Protein AF-A0AA95I7W9-F1 (afdb_monomer_lite)

Structure (mmCIF, N/CA/C/O backbone):
data_AF-A0AA95I7W9-F1
#
_entry.id   AF-A0AA95I7W9-F1
#
loop_
_atom_site.group_PDB
_atom_site.id
_atom_site.type_symbol
_atom_site.label_atom_id
_atom_site.label_alt_id
_atom_site.label_comp_id
_atom_site.label_asym_id
_atom_site.label_entity_id
_atom_site.label_seq_id
_atom_site.pdbx_PDB_ins_code
_atom_site.Cartn_x
_atom_site.Cartn_y
_atom_site.Cartn_z
_atom_site.occupancy
_atom_site.B_iso_or_equiv
_atom_site.auth_seq_id
_atom_site.auth_comp_id
_atom_site.auth_asym_id
_atom_site.auth_atom_id
_atom_site.pdbx_PDB_model_num
ATOM 1 N N . MET A 1 1 ? -10.169 4.568 3.585 1.00 57.38 1 MET A N 1
ATOM 2 C CA . MET A 1 1 ? -10.316 3.339 2.768 1.00 57.38 1 MET A CA 1
ATOM 3 C C . MET A 1 1 ? -10.538 3.648 1.281 1.00 57.38 1 MET A C 1
ATOM 5 O O . MET A 1 1 ? -9.932 3.008 0.435 1.00 57.38 1 MET A O 1
ATOM 9 N N . THR A 1 2 ? -11.322 4.680 0.950 1.00 59.81 2 THR A N 1
ATOM 10 C CA . THR A 1 2 ? -11.798 5.000 -0.412 1.00 59.81 2 THR A CA 1
ATOM 11 C C . THR A 1 2 ? -10.745 5.468 -1.423 1.00 59.81 2 THR A C 1
ATOM 13 O O . THR A 1 2 ? -10.911 5.196 -2.606 1.00 59.81 2 THR A O 1
ATOM 16 N N . VAL A 1 3 ? -9.672 6.152 -1.004 1.00 68.81 3 VAL A N 1
ATOM 17 C CA . VAL A 1 3 ? -8.667 6.695 -1.947 1.00 68.81 3 VAL A CA 1
ATOM 18 C C . VAL A 1 3 ? -7.692 5.614 -2.432 1.00 68.81 3 VAL A C 1
ATOM 20 O O . VAL A 1 3 ? -7.448 5.512 -3.628 1.00 68.81 3 VAL A O 1
ATOM 23 N N . GLY A 1 4 ? -7.193 4.757 -1.532 1.00 71.19 4 GLY A N 1
ATOM 24 C CA . GLY A 1 4 ? -6.242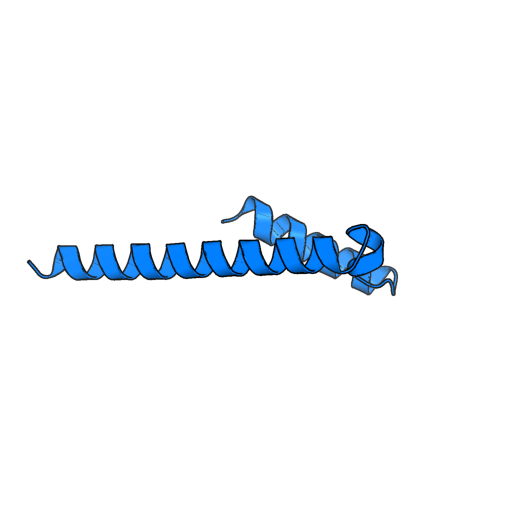 3.693 -1.888 1.00 71.19 4 GLY A CA 1
ATOM 25 C C . GLY A 1 4 ? -6.859 2.596 -2.759 1.00 71.19 4 GLY A C 1
ATOM 26 O O . GLY A 1 4 ? -6.280 2.214 -3.768 1.00 71.19 4 GLY A O 1
ATOM 27 N N . ALA A 1 5 ? -8.076 2.151 -2.428 1.00 76.00 5 ALA A N 1
ATOM 28 C CA . ALA A 1 5 ? -8.769 1.119 -3.201 1.00 76.00 5 ALA A CA 1
ATOM 29 C C . ALA A 1 5 ? -9.142 1.590 -4.618 1.00 76.00 5 ALA A C 1
ATOM 31 O O . ALA A 1 5 ? -9.017 0.822 -5.565 1.00 76.00 5 ALA A O 1
ATOM 32 N N . LYS A 1 6 ? -9.543 2.861 -4.788 1.00 81.50 6 LYS A N 1
ATOM 33 C CA . LYS A 1 6 ? -9.804 3.440 -6.119 1.00 81.50 6 LYS A CA 1
ATOM 34 C C . LYS A 1 6 ? -8.547 3.516 -6.978 1.00 81.50 6 LYS A C 1
ATOM 36 O O . LYS A 1 6 ? -8.619 3.231 -8.166 1.00 81.50 6 LYS A O 1
ATOM 41 N N . LEU A 1 7 ? -7.413 3.894 -6.387 1.00 81.00 7 LEU A N 1
ATOM 42 C CA . LEU A 1 7 ? -6.143 3.965 -7.108 1.00 81.00 7 LEU A CA 1
ATOM 43 C C . LEU A 1 7 ? -5.695 2.570 -7.567 1.00 81.00 7 LEU A C 1
ATOM 45 O O . LEU A 1 7 ? -5.332 2.390 -8.725 1.00 81.00 7 LEU A O 1
ATOM 49 N N . PHE A 1 8 ? -5.809 1.581 -6.678 1.00 82.19 8 PHE A N 1
ATOM 50 C CA . PHE A 1 8 ? -5.491 0.188 -6.976 1.00 82.19 8 PHE A CA 1
ATOM 51 C C . PHE A 1 8 ? -6.413 -0.398 -8.060 1.00 82.19 8 PHE A C 1
ATOM 53 O O . PHE A 1 8 ? -5.953 -1.058 -8.987 1.00 82.19 8 PHE A O 1
ATOM 60 N N . TRP A 1 9 ? -7.712 -0.095 -7.994 1.00 83.69 9 TRP A N 1
ATOM 61 C CA . TRP A 1 9 ? -8.689 -0.520 -8.998 1.00 83.69 9 TRP A CA 1
ATOM 62 C C . TRP A 1 9 ? -8.429 0.102 -10.376 1.00 83.69 9 TRP A C 1
ATOM 64 O O . TRP A 1 9 ? -8.421 -0.604 -11.380 1.00 83.69 9 TRP A O 1
ATOM 74 N N . ASN A 1 10 ? -8.154 1.409 -10.428 1.00 87.75 10 ASN A N 1
ATOM 75 C CA . ASN A 1 10 ? -7.818 2.089 -11.681 1.00 87.75 10 ASN A CA 1
ATOM 76 C C . ASN A 1 10 ? -6.518 1.555 -12.295 1.00 87.75 10 ASN A C 1
ATOM 78 O O . ASN A 1 10 ? -6.423 1.447 -13.513 1.00 87.75 10 ASN A O 1
ATOM 82 N N . MET A 1 11 ? -5.534 1.194 -11.467 1.00 85.44 11 MET A N 1
ATOM 83 C CA . MET A 1 11 ? -4.319 0.530 -11.935 1.00 85.44 11 MET A CA 1
ATOM 84 C C . MET A 1 11 ? -4.625 -0.848 -12.526 1.00 85.44 11 MET A C 1
ATOM 86 O O . MET A 1 11 ? -4.091 -1.172 -13.578 1.00 85.44 11 MET A O 1
ATOM 90 N N . GLY A 1 12 ? -5.509 -1.632 -11.902 1.00 84.56 12 GLY A N 1
ATOM 91 C CA . GLY A 1 12 ? -5.958 -2.913 -12.453 1.00 84.56 12 GLY A CA 1
ATOM 92 C C . GLY A 1 12 ? -6.587 -2.768 -13.840 1.00 84.56 12 GLY A C 1
ATOM 93 O O . GLY A 1 12 ? -6.193 -3.482 -14.755 1.00 84.56 12 GLY A O 1
ATOM 94 N N . ILE A 1 13 ? -7.490 -1.794 -14.011 1.00 86.44 13 ILE A N 1
ATOM 95 C CA . ILE A 1 13 ? -8.106 -1.485 -15.313 1.00 86.44 13 ILE A CA 1
ATOM 96 C C . ILE A 1 13 ? -7.042 -1.084 -16.341 1.00 86.44 13 ILE A C 1
ATOM 98 O O . ILE A 1 13 ? -7.039 -1.596 -17.454 1.00 86.44 13 ILE A O 1
ATOM 102 N N . PHE A 1 14 ? -6.115 -0.200 -15.967 1.00 87.12 14 PHE A N 1
ATOM 103 C CA . PHE A 1 14 ? -5.038 0.232 -16.857 1.00 87.12 14 PHE A CA 1
ATOM 104 C C . PHE A 1 14 ? -4.180 -0.955 -17.314 1.00 87.12 14 PHE A C 1
ATOM 106 O O . PHE A 1 14 ? -3.903 -1.136 -18.492 1.00 87.12 14 PHE A O 1
ATOM 113 N N . VAL A 1 15 ? -3.762 -1.800 -16.382 1.00 87.62 15 VAL A N 1
ATOM 114 C CA . VAL A 1 15 ? -2.902 -2.944 -16.681 1.00 87.62 15 VAL A CA 1
ATOM 115 C C . VAL A 1 15 ? -3.603 -3.957 -17.594 1.00 87.62 15 VAL A C 1
ATOM 117 O O . VAL A 1 15 ? -2.963 -4.472 -18.510 1.00 87.62 15 VAL A O 1
ATOM 120 N N . ASP A 1 16 ? -4.895 -4.203 -17.370 1.00 86.12 16 ASP A N 1
ATOM 121 C CA . ASP A 1 16 ? -5.730 -5.077 -18.202 1.00 86.12 16 ASP A CA 1
ATOM 122 C C . ASP A 1 16 ? -5.853 -4.543 -19.639 1.00 86.12 16 ASP A C 1
ATOM 124 O O . ASP A 1 16 ? -5.613 -5.268 -20.603 1.00 86.12 16 ASP A O 1
ATOM 128 N N . GLU A 1 17 ? -6.117 -3.243 -19.789 1.00 89.69 17 GLU A N 1
ATOM 129 C CA . GLU A 1 17 ? -6.325 -2.603 -21.092 1.00 89.69 17 GLU A CA 1
ATOM 130 C C . GLU A 1 17 ? -5.043 -2.518 -21.938 1.00 89.69 17 GLU A C 1
ATOM 132 O O . GLU A 1 17 ? -5.088 -2.657 -23.162 1.00 89.69 17 GLU A O 1
ATOM 137 N N . TYR A 1 18 ? -3.884 -2.342 -21.299 1.00 85.81 18 TYR A N 1
ATOM 138 C CA . TYR A 1 18 ? -2.588 -2.275 -21.984 1.00 85.81 18 TYR A CA 1
ATOM 139 C C . TYR A 1 18 ? -1.840 -3.622 -22.031 1.00 85.81 18 TYR A C 1
ATOM 141 O O . TYR A 1 18 ? -0.733 -3.678 -22.571 1.00 85.81 18 TYR A O 1
ATOM 149 N N . GLY A 1 19 ? -2.408 -4.706 -21.482 1.00 84.69 19 GLY A N 1
ATOM 150 C CA . GLY A 1 19 ? -1.761 -6.025 -21.423 1.00 84.69 19 GLY A CA 1
ATOM 151 C C . GLY A 1 19 ? -0.430 -6.020 -20.660 1.00 84.69 19 GLY A C 1
ATOM 152 O O . GLY A 1 19 ? 0.478 -6.794 -20.972 1.00 84.69 19 GLY A O 1
ATOM 153 N N . LEU A 1 20 ? -0.283 -5.103 -19.702 1.00 81.62 20 LEU A N 1
ATOM 154 C CA . LEU A 1 20 ? 0.933 -4.942 -18.909 1.00 81.62 20 LEU A CA 1
ATOM 155 C C . LEU A 1 20 ? 0.876 -5.839 -17.669 1.00 81.62 20 LEU A C 1
ATOM 157 O O . LEU A 1 20 ? -0.144 -6.450 -17.366 1.00 81.62 20 LEU A O 1
ATOM 161 N N . SER A 1 21 ? 1.974 -5.926 -16.919 1.00 80.62 21 SER A N 1
ATOM 162 C CA . SER A 1 21 ? 1.913 -6.428 -15.547 1.00 80.62 21 SER A CA 1
ATOM 163 C C . SER A 1 21 ? 1.749 -5.251 -14.577 1.00 80.62 21 SER A C 1
ATOM 165 O O . SER A 1 21 ? 2.355 -4.192 -14.786 1.00 80.62 21 SER A O 1
ATOM 167 N N . PRO A 1 22 ? 0.998 -5.414 -13.471 1.00 78.62 22 PRO A N 1
ATOM 168 C CA . PRO A 1 22 ? 0.886 -4.373 -12.449 1.00 78.62 22 PRO A CA 1
ATOM 169 C C . PRO A 1 22 ? 2.245 -3.986 -11.860 1.00 78.62 22 PRO A C 1
ATOM 171 O O . PRO A 1 22 ? 2.459 -2.847 -11.457 1.00 78.62 22 PRO A O 1
ATOM 174 N N . SER A 1 23 ? 3.189 -4.928 -11.851 1.00 79.50 23 SER A N 1
ATOM 175 C CA . SER A 1 23 ? 4.549 -4.719 -11.371 1.00 79.50 23 SER A CA 1
ATOM 176 C C . SER A 1 23 ? 5.358 -3.748 -12.226 1.00 79.50 23 SER A C 1
ATOM 178 O O . SER A 1 23 ? 6.175 -3.022 -11.675 1.00 79.50 23 SER A O 1
ATOM 180 N N . ILE A 1 24 ? 5.114 -3.646 -13.535 1.00 80.25 24 ILE A N 1
ATOM 181 C CA . ILE A 1 24 ? 5.793 -2.656 -14.389 1.00 80.25 24 ILE A CA 1
ATOM 182 C C . ILE A 1 24 ? 5.319 -1.238 -14.053 1.00 80.25 24 ILE A C 1
ATOM 184 O O . ILE A 1 24 ? 6.130 -0.320 -13.952 1.00 80.25 24 ILE A O 1
ATOM 188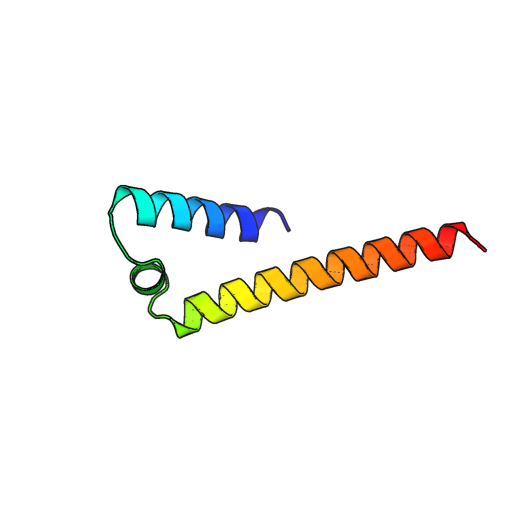 N N . VAL A 1 25 ? 4.014 -1.069 -13.826 1.00 78.62 25 VAL A N 1
ATOM 189 C CA . VAL A 1 25 ? 3.403 0.232 -13.511 1.00 78.62 25 VAL A CA 1
ATOM 190 C C . VAL A 1 25 ? 3.809 0.713 -12.118 1.00 78.62 25 VAL A C 1
ATOM 192 O O . VAL A 1 25 ? 4.102 1.892 -11.935 1.00 78.62 25 VAL A O 1
ATOM 195 N N . ASN A 1 26 ? 3.884 -0.205 -11.151 1.00 76.12 26 ASN A N 1
ATOM 196 C CA . ASN A 1 26 ? 4.247 0.114 -9.770 1.00 76.12 26 ASN A CA 1
ATOM 197 C C . ASN A 1 26 ? 5.764 0.203 -9.521 1.00 76.12 26 ASN A C 1
ATOM 199 O O . ASN A 1 26 ? 6.186 0.400 -8.385 1.00 76.12 26 ASN A O 1
ATOM 203 N N . GLY A 1 27 ? 6.599 0.068 -10.558 1.00 81.81 27 GLY A N 1
ATOM 204 C CA . GLY A 1 27 ? 8.059 0.162 -10.435 1.00 81.81 27 GLY A CA 1
ATOM 205 C C . GLY A 1 27 ? 8.730 -1.076 -9.823 1.00 81.81 27 GLY A C 1
ATOM 206 O O . GLY A 1 27 ? 9.835 -0.983 -9.291 1.00 81.81 27 GLY A O 1
ATOM 207 N N . GLY A 1 28 ? 8.068 -2.231 -9.883 1.00 87.25 28 GLY A N 1
ATOM 208 C CA . GLY A 1 28 ? 8.559 -3.545 -9.471 1.00 87.25 28 GLY A CA 1
ATOM 209 C C . GLY A 1 28 ? 7.563 -4.326 -8.606 1.00 87.25 28 GLY A C 1
ATOM 210 O O . GLY A 1 28 ? 6.607 -3.776 -8.056 1.00 87.25 28 GLY A O 1
ATOM 211 N N . ASP A 1 29 ? 7.824 -5.624 -8.429 1.00 82.19 29 ASP A N 1
ATOM 212 C CA . ASP A 1 29 ? 6.997 -6.509 -7.590 1.00 82.19 29 ASP A CA 1
ATOM 213 C C . ASP A 1 29 ? 7.025 -6.114 -6.105 1.00 82.19 29 ASP A C 1
ATOM 215 O O . ASP A 1 29 ? 6.052 -6.321 -5.383 1.00 82.19 29 ASP A O 1
ATOM 219 N N . PHE A 1 30 ? 8.117 -5.494 -5.644 1.00 83.94 30 PHE A N 1
ATOM 220 C CA . PHE A 1 30 ? 8.259 -5.053 -4.255 1.00 83.94 30 PHE A CA 1
ATOM 221 C C . PHE A 1 30 ? 7.218 -3.990 -3.873 1.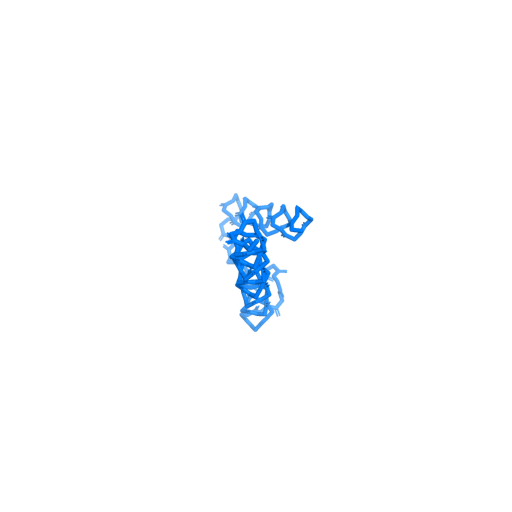00 83.94 30 PHE A C 1
ATOM 223 O O . PHE A 1 30 ? 6.548 -4.113 -2.848 1.00 83.94 30 PHE A O 1
ATOM 230 N N . TRP A 1 31 ? 7.046 -2.966 -4.712 1.00 81.25 31 TRP A N 1
ATOM 231 C CA . TRP A 1 31 ? 6.076 -1.893 -4.477 1.00 81.25 31 TRP A CA 1
ATOM 232 C C . TRP A 1 31 ? 4.638 -2.394 -4.596 1.00 81.25 31 TRP A C 1
ATOM 234 O O . TRP A 1 31 ? 3.794 -2.047 -3.773 1.00 81.25 31 TRP A O 1
ATOM 244 N N . LEU A 1 32 ? 4.372 -3.286 -5.555 1.00 83.69 32 LEU A N 1
ATOM 245 C CA . LEU A 1 32 ? 3.082 -3.965 -5.676 1.00 83.69 32 LEU A CA 1
ATOM 246 C C . LEU A 1 32 ? 2.723 -4.759 -4.408 1.00 83.69 32 LEU A C 1
ATOM 248 O O . LEU A 1 32 ? 1.589 -4.688 -3.932 1.00 83.69 32 LEU A O 1
ATOM 252 N N . LEU A 1 33 ? 3.690 -5.480 -3.834 1.00 85.44 33 LEU A N 1
ATOM 253 C CA . LEU A 1 33 ? 3.493 -6.253 -2.609 1.00 85.44 33 LEU A CA 1
ATOM 254 C C . LEU A 1 33 ? 3.250 -5.337 -1.399 1.00 85.44 33 LEU A C 1
ATOM 256 O O . LEU A 1 33 ? 2.386 -5.637 -0.576 1.00 85.44 33 LEU A O 1
ATOM 260 N N . MET A 1 34 ? 3.942 -4.195 -1.310 1.00 86.56 34 MET A N 1
ATOM 261 C CA . MET A 1 34 ? 3.696 -3.181 -0.273 1.00 86.56 34 MET A CA 1
ATOM 262 C C . MET A 1 34 ? 2.286 -2.580 -0.352 1.00 86.56 34 MET A C 1
ATOM 264 O O . MET A 1 34 ? 1.646 -2.407 0.689 1.00 86.56 34 MET A O 1
ATOM 268 N N . ASP A 1 35 ? 1.767 -2.309 -1.553 1.00 85.62 35 ASP A N 1
ATOM 269 C CA . ASP A 1 35 ? 0.386 -1.836 -1.724 1.00 85.62 35 ASP A CA 1
ATOM 270 C C . ASP A 1 35 ? -0.645 -2.896 -1.305 1.00 85.62 35 ASP A C 1
ATOM 272 O O . ASP A 1 35 ? -1.595 -2.586 -0.579 1.00 85.62 35 ASP A O 1
ATOM 276 N N . TRP A 1 36 ? -0.426 -4.162 -1.668 1.00 83.50 36 TRP A N 1
ATOM 277 C CA . TRP A 1 36 ? -1.253 -5.282 -1.202 1.00 83.50 36 TRP A CA 1
ATOM 278 C C . TRP A 1 36 ? -1.220 -5.442 0.321 1.00 83.50 36 TRP A C 1
ATOM 280 O O . TRP A 1 36 ? -2.268 -5.587 0.956 1.00 83.50 36 TRP A O 1
ATOM 290 N N . LEU A 1 37 ? -0.030 -5.367 0.923 1.00 90.00 37 LEU A N 1
ATOM 291 C CA . LEU A 1 37 ? 0.153 -5.447 2.371 1.00 90.00 37 LEU A CA 1
ATOM 292 C C . LEU A 1 37 ? -0.587 -4.303 3.079 1.00 90.00 37 LEU A C 1
ATOM 294 O O . LEU A 1 37 ? -1.268 -4.516 4.084 1.00 90.00 37 LEU A 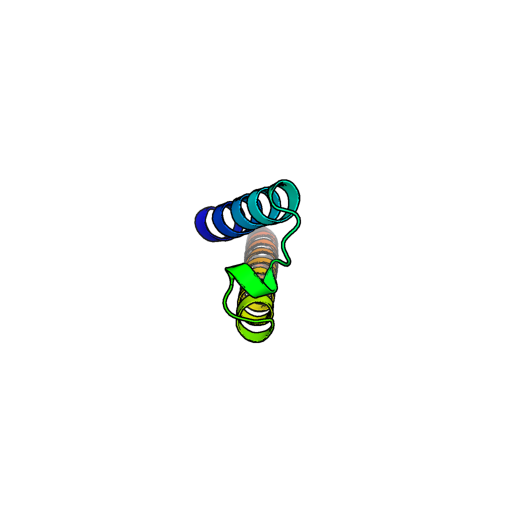O 1
ATOM 298 N N . ARG A 1 38 ? -0.507 -3.087 2.532 1.00 87.94 38 ARG A N 1
ATOM 299 C CA . ARG A 1 38 ? -1.217 -1.915 3.052 1.00 87.94 38 ARG A CA 1
ATOM 300 C C . ARG A 1 38 ? -2.735 -2.089 2.991 1.00 87.94 38 ARG A C 1
ATOM 302 O O . ARG A 1 38 ? -3.418 -1.748 3.959 1.00 87.94 38 ARG A O 1
ATOM 309 N N . LEU A 1 39 ? -3.269 -2.605 1.883 1.00 87.12 39 LEU A N 1
ATOM 310 C CA . LEU A 1 39 ? -4.699 -2.902 1.747 1.00 87.12 39 LEU A CA 1
ATOM 311 C C . LEU A 1 39 ? -5.153 -3.952 2.768 1.00 87.12 39 LEU A C 1
ATOM 313 O O . LEU A 1 39 ? -6.193 -3.768 3.403 1.00 87.12 39 LEU A O 1
ATOM 317 N N . LEU A 1 40 ? -4.345 -4.992 2.988 1.00 89.44 40 LEU A N 1
ATOM 318 C CA . LEU A 1 40 ? -4.610 -6.021 3.992 1.00 89.44 40 LEU A CA 1
ATOM 319 C C . LEU A 1 40 ? -4.650 -5.441 5.415 1.00 89.44 40 LEU A C 1
ATOM 321 O O . LEU A 1 40 ? -5.607 -5.690 6.146 1.00 89.44 40 LEU A O 1
ATOM 325 N N . PHE A 1 41 ? -3.678 -4.611 5.806 1.00 90.06 41 PHE A N 1
ATOM 326 C CA . PHE A 1 41 ? -3.693 -3.965 7.126 1.00 90.06 41 PHE A CA 1
ATOM 327 C C . PHE A 1 41 ? -4.897 -3.037 7.320 1.00 90.06 41 PHE A C 1
ATOM 329 O O . PHE A 1 41 ? -5.504 -3.037 8.389 1.00 90.06 41 PHE A O 1
ATOM 336 N N . LEU A 1 42 ? -5.280 -2.272 6.293 1.00 88.44 42 LEU A N 1
ATOM 337 C CA . LEU A 1 42 ? -6.473 -1.422 6.349 1.00 88.44 42 LEU A CA 1
ATOM 338 C C . LEU A 1 42 ? -7.758 -2.243 6.507 1.00 88.44 42 LEU A C 1
ATOM 340 O O . LEU A 1 42 ? -8.661 -1.830 7.236 1.00 88.44 42 LEU A O 1
ATOM 344 N N . PHE A 1 43 ? -7.836 -3.401 5.852 1.00 87.25 43 PHE A N 1
ATOM 345 C CA . PHE A 1 43 ? -8.957 -4.323 5.998 1.00 87.25 43 PHE A CA 1
ATOM 346 C C . PHE A 1 43 ? -9.030 -4.909 7.414 1.00 87.25 43 PHE A C 1
ATOM 348 O O . PHE A 1 43 ? -10.093 -4.887 8.032 1.00 87.25 43 PHE A O 1
ATOM 3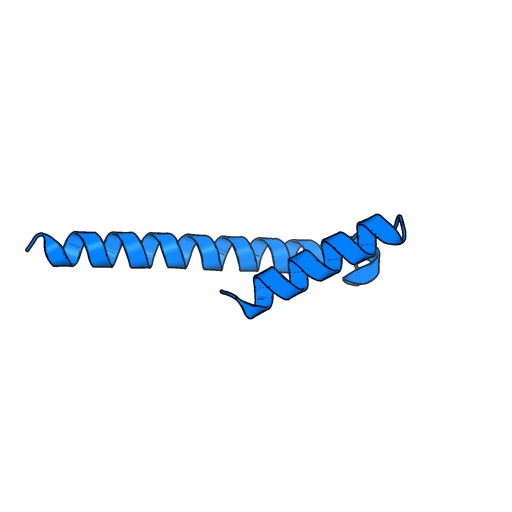55 N N . LEU A 1 44 ? -7.894 -5.342 7.969 1.00 92.06 44 LEU A N 1
ATOM 356 C CA . LEU A 1 44 ? -7.821 -5.844 9.343 1.00 92.06 44 LEU A CA 1
ATOM 357 C C . LEU A 1 44 ? -8.207 -4.773 10.368 1.00 92.06 44 LEU A C 1
ATOM 359 O O . LEU A 1 44 ? -8.996 -5.053 11.265 1.00 92.06 44 LEU A O 1
ATOM 363 N N . LEU A 1 45 ? -7.719 -3.539 10.216 1.00 90.06 45 LEU A N 1
ATOM 364 C CA . LEU A 1 45 ? -8.109 -2.423 11.084 1.00 90.06 45 LEU A CA 1
ATOM 365 C C . LEU A 1 45 ? -9.612 -2.137 11.017 1.00 90.06 45 LEU A C 1
ATOM 367 O O . LEU A 1 45 ? -10.221 -1.846 12.043 1.00 90.06 45 LEU A O 1
ATOM 371 N N . CYS A 1 46 ? -10.223 -2.251 9.836 1.00 89.00 46 CYS A N 1
ATOM 372 C CA . CYS A 1 46 ? -11.668 -2.109 9.685 1.00 89.00 46 CYS A CA 1
ATOM 373 C C . CYS A 1 46 ? -12.428 -3.212 10.437 1.00 89.00 46 CYS A C 1
ATOM 375 O O . CYS A 1 46 ? -13.377 -2.902 11.155 1.00 89.00 46 CYS A O 1
ATOM 377 N N . ILE A 1 47 ? -11.978 -4.470 10.346 1.00 92.31 47 ILE A N 1
ATOM 378 C CA . ILE A 1 47 ? -12.566 -5.584 11.105 1.00 92.31 47 ILE A CA 1
ATOM 379 C C . ILE A 1 47 ? -12.416 -5.352 12.609 1.00 92.31 47 ILE A C 1
ATOM 381 O O . ILE A 1 47 ? -13.402 -5.450 13.329 1.00 92.31 47 ILE A O 1
ATOM 385 N N . ILE A 1 48 ? -11.215 -5.013 13.085 1.00 92.81 48 ILE A N 1
ATOM 386 C CA . ILE A 1 48 ? -10.953 -4.775 14.513 1.00 92.81 48 ILE A CA 1
ATOM 387 C C . ILE A 1 48 ? -11.828 -3.628 15.030 1.00 92.81 48 ILE A C 1
ATOM 389 O O . ILE A 1 48 ? -12.462 -3.762 16.073 1.00 92.81 48 ILE A O 1
ATOM 393 N N . SER A 1 49 ? -11.921 -2.528 14.279 1.00 90.06 49 SER A N 1
ATOM 394 C CA . SER A 1 49 ? -12.790 -1.401 14.626 1.00 90.06 49 SER A CA 1
ATOM 395 C C . SER A 1 49 ? -14.266 -1.798 14.655 1.00 90.06 49 SER A C 1
ATOM 397 O O . SER A 1 49 ? -14.981 -1.373 15.556 1.00 90.06 49 SER A O 1
ATOM 399 N N . GLY A 1 50 ? -14.727 -2.601 13.693 1.00 90.44 50 GLY A N 1
ATOM 400 C CA . GLY A 1 50 ? -16.108 -3.081 13.657 1.00 90.44 50 GLY A CA 1
ATOM 401 C C . GLY A 1 50 ? -16.427 -4.032 14.810 1.00 90.44 50 GLY A C 1
ATOM 402 O O . GLY A 1 50 ? -17.481 -3.916 15.424 1.00 90.44 50 GLY A O 1
ATOM 403 N N . VAL A 1 51 ? -15.507 -4.938 15.147 1.00 92.31 51 VAL A N 1
ATOM 404 C CA . VAL A 1 51 ? -15.659 -5.868 16.276 1.00 92.31 51 VAL A CA 1
ATOM 405 C C . VAL A 1 51 ? -15.665 -5.120 17.608 1.00 92.31 51 VAL A C 1
ATOM 407 O O . VAL A 1 51 ? -16.496 -5.428 18.455 1.00 92.31 51 VAL A O 1
ATOM 410 N N . ASN A 1 52 ? -14.789 -4.127 17.787 1.00 89.81 52 ASN A N 1
ATOM 411 C CA . ASN A 1 52 ? -14.775 -3.306 19.000 1.00 89.81 52 ASN A CA 1
ATOM 412 C C . ASN A 1 52 ? -16.088 -2.539 19.179 1.00 89.81 52 ASN A C 1
ATO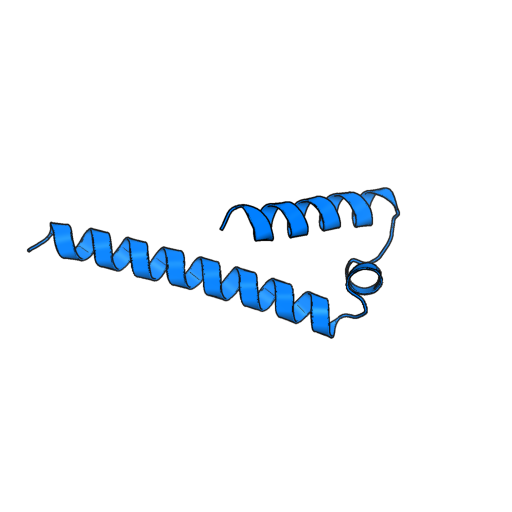M 414 O O . ASN A 1 52 ? -16.665 -2.602 20.259 1.00 89.81 52 ASN A O 1
ATOM 418 N N . LEU A 1 53 ? -16.599 -1.909 18.116 1.00 90.56 53 LEU A N 1
ATOM 419 C CA . LEU A 1 53 ? -17.882 -1.202 18.156 1.00 90.56 53 LEU A CA 1
ATOM 420 C C . LEU A 1 53 ? -19.036 -2.139 18.560 1.00 90.56 53 LEU A C 1
ATOM 422 O O . LEU A 1 53 ? -19.827 -1.821 19.435 1.00 90.56 53 LEU A O 1
ATOM 426 N N . LEU A 1 54 ? -19.085 -3.344 17.986 1.00 89.62 54 LEU A N 1
ATOM 427 C CA . LEU A 1 54 ? -20.123 -4.336 18.294 1.00 89.62 54 LEU A CA 1
ATOM 428 C C . LEU A 1 54 ? -20.005 -4.969 19.691 1.00 89.62 54 LEU A C 1
ATOM 430 O O . LEU A 1 54 ? -20.940 -5.657 20.118 1.00 89.62 54 LEU A O 1
ATOM 434 N N . ASN A 1 55 ? -18.855 -4.832 20.353 1.00 81.62 55 ASN A N 1
ATOM 435 C CA . ASN A 1 55 ? -18.651 -5.268 21.733 1.00 81.62 55 ASN A CA 1
ATOM 436 C C . ASN A 1 55 ? -18.999 -4.158 22.732 1.00 81.62 55 ASN A C 1
ATOM 438 O O . ASN A 1 55 ? -19.530 -4.485 23.786 1.00 81.62 55 ASN A O 1
ATOM 442 N N . GLU A 1 56 ? -18.777 -2.884 22.386 1.00 77.81 56 GLU A N 1
ATOM 443 C CA . GLU A 1 56 ? -19.228 -1.732 23.185 1.00 77.81 56 GLU A CA 1
ATOM 444 C C . GLU A 1 56 ? -20.754 -1.701 23.343 1.00 77.81 56 GLU A C 1
ATOM 446 O O . GLU A 1 56 ? -21.243 -1.446 24.433 1.00 77.81 56 GLU A O 1
ATOM 451 N N . ASP A 1 57 ? -21.518 -2.049 22.302 1.00 62.19 57 ASP A N 1
ATOM 452 C CA . ASP A 1 57 ? -22.990 -2.089 22.369 1.00 62.19 57 ASP A CA 1
ATOM 453 C C . ASP A 1 57 ? -23.560 -3.243 23.235 1.00 62.19 57 ASP A C 1
ATOM 455 O O . ASP A 1 57 ? -24.782 -3.396 23.332 1.00 62.19 57 ASP A O 1
ATOM 459 N N . LYS A 1 58 ? -22.713 -4.117 23.806 1.00 58.50 58 LYS A N 1
ATOM 460 C CA . LYS A 1 58 ? -23.140 -5.267 24.629 1.00 58.50 58 LYS A CA 1
ATOM 461 C C . LYS A 1 58 ? -22.887 -5.110 26.136 1.00 58.50 58 LYS A C 1
ATOM 463 O O . LYS A 1 58 ? -23.304 -6.008 26.871 1.00 58.50 58 LYS A O 1
ATOM 468 N N . GLU A 1 59 ? -22.251 -4.027 26.584 1.00 50.91 59 GLU A N 1
ATOM 469 C CA . GLU A 1 59 ? -22.200 -3.611 28.004 1.00 50.91 59 GLU A CA 1
ATOM 470 C C . GLU A 1 59 ? -23.236 -2.519 28.302 1.00 50.91 59 GLU A C 1
ATOM 472 O O . GLU A 1 59 ? -23.806 -2.558 29.418 1.00 50.91 59 GLU A O 1
#

Secondary structure (DSSP, 8-state):
-HHHHHHHHHHHHHHHHHT--HHHHTTSHHHHHHHHHHHHHHHHHHHHHHHHHHHHTT-

pLDDT: mean 82.61, std 9.12, range [50.91, 92.81]

Sequence (59 aa):
MTVGAKLFWNMGIFVDEYGLSPSIVNGGDFWLLMDWLRLLFLFLLCIISGVNLLNEDKE

Radius of gyration: 15.86 Å; chains: 1; bounding box: 32×13×50 Å

Foldseek 3Di:
DPPLVVVVVVLVVVCVVVVHDSQVVLVHPVSVVVSVVVVVVVVVVVVVVVVVVVVVVVD

Organism: NCBI:txid307580